Protein AF-A0A1G7VH13-F1 (afdb_monomer)

Structure (mmCIF, N/CA/C/O backbone):
data_AF-A0A1G7VH13-F1
#
_entry.id   AF-A0A1G7VH13-F1
#
loop_
_atom_site.group_PDB
_atom_site.id
_atom_site.type_symbol
_atom_site.label_atom_id
_atom_site.label_alt_id
_atom_site.label_comp_id
_atom_site.label_asym_id
_atom_site.label_entity_id
_atom_site.label_seq_id
_atom_site.pdbx_PDB_ins_code
_atom_site.Cartn_x
_atom_site.Cartn_y
_atom_site.Cartn_z
_atom_site.occupancy
_atom_site.B_iso_or_equiv
_atom_site.auth_seq_id
_atom_site.auth_comp_id
_atom_site.auth_asym_id
_atom_site.auth_atom_id
_atom_site.pdbx_PDB_model_num
ATOM 1 N N . MET A 1 1 ? 8.098 15.951 -26.298 1.00 41.22 1 MET A N 1
ATOM 2 C CA . MET A 1 1 ? 8.604 16.591 -25.064 1.00 41.22 1 MET A CA 1
ATOM 3 C C . MET A 1 1 ? 10.088 16.272 -24.965 1.00 41.22 1 MET A C 1
ATOM 5 O O . MET A 1 1 ? 10.426 15.096 -24.960 1.00 41.22 1 MET A O 1
ATOM 9 N N . SER A 1 2 ? 10.964 17.279 -25.041 1.00 43.34 2 SER A N 1
ATOM 10 C CA . SER A 1 2 ? 12.422 17.094 -24.966 1.00 43.34 2 SER A CA 1
ATOM 11 C C . SER A 1 2 ? 12.839 16.703 -23.541 1.00 43.34 2 SER A C 1
ATOM 13 O O . SER A 1 2 ? 12.121 16.965 -22.577 1.00 43.34 2 SER A O 1
ATOM 15 N N . THR A 1 3 ? 14.011 16.085 -23.395 1.00 44.75 3 THR A N 1
ATOM 16 C CA . THR A 1 3 ? 14.630 15.670 -22.118 1.00 44.75 3 THR A CA 1
ATOM 17 C C . THR A 1 3 ? 14.785 16.789 -21.080 1.00 44.75 3 THR A C 1
ATOM 19 O O . THR A 1 3 ? 15.045 16.501 -19.917 1.00 44.75 3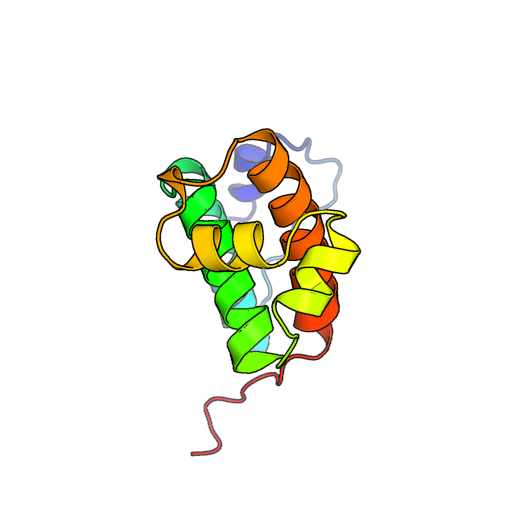 THR A O 1
ATOM 22 N N . GLU A 1 4 ? 14.596 18.055 -21.463 1.00 47.72 4 GLU A N 1
ATOM 23 C CA . GLU A 1 4 ? 14.533 19.202 -20.543 1.00 47.72 4 GLU A CA 1
ATOM 24 C C . GLU A 1 4 ? 13.285 19.186 -19.638 1.00 47.72 4 GLU A C 1
ATOM 26 O O . GLU A 1 4 ? 13.191 19.957 -18.689 1.00 47.72 4 GLU A O 1
ATOM 31 N N . CYS A 1 5 ? 12.324 18.294 -19.897 1.00 61.25 5 CYS A N 1
ATOM 32 C CA . CYS A 1 5 ? 11.008 18.340 -19.271 1.00 61.25 5 CYS A CA 1
ATOM 33 C C . CYS A 1 5 ? 10.919 17.649 -17.891 1.00 61.25 5 CYS A C 1
ATOM 35 O O . CYS A 1 5 ? 10.141 18.092 -17.052 1.00 61.25 5 CYS A O 1
ATOM 37 N N . LEU A 1 6 ? 11.722 16.612 -17.608 1.00 60.59 6 LEU A N 1
ATOM 38 C CA . LEU A 1 6 ? 11.598 15.828 -16.361 1.00 60.59 6 LEU A CA 1
ATOM 39 C C . LEU A 1 6 ? 12.478 16.322 -15.210 1.00 60.59 6 LEU A C 1
ATOM 41 O O . LEU A 1 6 ? 12.022 16.357 -14.073 1.00 60.59 6 LEU A O 1
ATOM 45 N N . SER A 1 7 ? 13.722 16.725 -15.476 1.00 65.25 7 SER A N 1
ATOM 46 C CA . SER A 1 7 ? 14.607 17.265 -14.433 1.00 65.25 7 SER A CA 1
ATOM 47 C C . SER A 1 7 ? 14.040 18.550 -13.831 1.00 65.25 7 SER A C 1
ATOM 49 O O . SER A 1 7 ? 14.072 18.725 -12.617 1.00 65.25 7 SER A O 1
ATOM 51 N N . HIS A 1 8 ? 13.452 19.408 -14.670 1.00 66.75 8 HIS A N 1
ATOM 52 C CA . HIS A 1 8 ? 12.757 20.615 -14.235 1.00 66.75 8 HIS A CA 1
ATOM 53 C C . HIS A 1 8 ? 11.476 20.291 -13.449 1.00 66.75 8 HIS A C 1
ATOM 55 O O . HIS A 1 8 ? 11.274 20.852 -12.377 1.00 66.75 8 HIS A O 1
ATOM 61 N N . LEU A 1 9 ? 10.658 19.340 -13.925 1.00 68.38 9 LEU A N 1
ATOM 62 C CA . LEU A 1 9 ? 9.455 18.880 -13.217 1.00 68.38 9 LEU A CA 1
ATOM 63 C C . LEU A 1 9 ? 9.775 18.319 -11.821 1.00 68.38 9 LEU A C 1
ATOM 65 O O . LEU A 1 9 ? 9.042 18.569 -10.871 1.00 68.38 9 LEU A O 1
ATOM 69 N N . LEU A 1 10 ? 10.871 17.570 -11.696 1.00 73.31 10 LEU A N 1
ATOM 70 C CA . LEU A 1 10 ? 11.282 16.911 -10.454 1.00 73.31 10 LEU A CA 1
ATOM 71 C C . LEU A 1 10 ? 12.213 17.772 -9.581 1.00 73.31 10 LEU A C 1
ATOM 73 O O . LEU A 1 10 ? 12.639 17.322 -8.520 1.00 73.31 10 LEU A O 1
ATOM 77 N N . GLY A 1 11 ? 12.560 18.989 -10.017 1.00 75.75 11 GLY A N 1
ATOM 78 C CA . GLY A 1 11 ? 13.463 19.889 -9.290 1.00 75.75 11 GLY A CA 1
ATOM 79 C C . GLY A 1 11 ? 14.903 19.373 -9.147 1.00 75.75 11 GLY A C 1
ATOM 80 O O . GLY A 1 11 ? 15.620 19.793 -8.239 1.00 75.75 11 GLY A O 1
ATOM 81 N N . VAL A 1 12 ? 15.340 18.456 -10.015 1.00 74.12 12 VAL A N 1
ATOM 82 C CA . VAL A 1 12 ? 16.669 17.828 -9.953 1.00 74.12 12 VAL A CA 1
ATOM 83 C C . VAL A 1 12 ? 17.677 18.657 -10.753 1.00 74.12 12 VAL A C 1
ATOM 85 O O . VAL A 1 12 ? 17.449 18.963 -11.927 1.00 74.12 12 VAL A O 1
ATOM 88 N N . LYS A 1 13 ? 18.817 19.004 -10.137 1.00 66.25 13 LYS A N 1
ATOM 89 C CA . LYS A 1 13 ? 19.934 19.658 -10.841 1.00 66.25 13 LYS A CA 1
ATOM 90 C C . LYS A 1 13 ? 20.530 18.705 -11.879 1.00 66.25 13 LYS A C 1
ATOM 92 O O . LYS A 1 13 ? 20.743 17.525 -11.611 1.00 66.25 13 LYS A O 1
ATOM 97 N N . ILE A 1 14 ? 20.757 19.213 -13.090 1.00 63.59 14 ILE A N 1
ATOM 98 C CA . ILE A 1 14 ? 21.283 18.415 -14.201 1.00 63.59 14 ILE A CA 1
ATOM 99 C C . ILE A 1 14 ? 22.800 18.295 -14.032 1.00 63.59 14 ILE A C 1
ATOM 101 O O . ILE A 1 14 ? 23.562 19.058 -14.619 1.00 63.59 14 ILE A O 1
ATOM 105 N N . ASP A 1 15 ? 23.244 17.315 -13.251 1.00 61.81 15 ASP A N 1
ATOM 106 C CA . ASP A 1 15 ? 24.667 17.085 -12.957 1.00 61.81 15 ASP A CA 1
ATOM 107 C C . ASP A 1 15 ? 25.353 16.226 -14.046 1.00 61.81 15 ASP A C 1
ATOM 109 O O . ASP A 1 15 ? 26.231 15.411 -13.782 1.00 61.81 15 ASP A O 1
ATOM 113 N N . GLY A 1 16 ? 24.925 16.372 -15.305 1.00 57.28 16 GLY A N 1
ATOM 114 C CA . GLY A 1 16 ? 25.451 15.628 -16.460 1.00 57.28 16 GLY A CA 1
ATOM 115 C C . GLY A 1 16 ? 24.785 14.271 -16.727 1.00 57.28 16 GLY A C 1
ATOM 116 O O . GLY A 1 16 ? 24.876 13.769 -17.848 1.00 57.28 16 GLY A O 1
ATOM 117 N N . HIS A 1 17 ? 24.036 13.715 -15.770 1.00 54.25 17 HIS A N 1
ATOM 118 C CA . HIS A 1 17 ? 23.170 12.555 -16.003 1.00 54.25 17 HIS A CA 1
ATOM 119 C C . HIS A 1 17 ? 21.885 12.990 -16.712 1.00 54.25 17 HIS A C 1
ATOM 121 O O . HIS A 1 17 ? 20.961 13.531 -16.105 1.00 54.25 17 HIS A O 1
ATOM 127 N N . LYS A 1 18 ? 21.826 12.774 -18.027 1.00 56.69 18 LYS A N 1
ATOM 128 C CA . LYS A 1 18 ? 20.589 12.948 -18.790 1.00 56.69 18 LYS A CA 1
ATOM 129 C C . LYS A 1 18 ? 19.690 11.743 -18.538 1.00 56.69 18 LYS A C 1
ATOM 131 O O . LYS A 1 18 ? 20.127 10.609 -18.696 1.00 56.69 18 LYS A O 1
ATOM 136 N N . PHE A 1 19 ? 18.432 11.989 -18.176 1.00 58.16 19 PHE A N 1
ATOM 137 C CA . PHE A 1 19 ? 17.406 10.955 -18.272 1.00 58.16 19 PHE A CA 1
ATOM 138 C C . PHE A 1 19 ? 17.255 10.587 -19.749 1.00 58.16 19 PHE A C 1
ATOM 140 O O . PHE A 1 19 ? 16.786 11.394 -20.554 1.00 58.16 19 PHE A O 1
ATOM 147 N N . GLU A 1 20 ? 17.716 9.395 -20.111 1.00 60.22 20 GLU A N 1
ATOM 148 C CA . GLU A 1 20 ? 17.608 8.889 -21.472 1.00 60.22 20 GLU A CA 1
ATOM 149 C C . GLU A 1 20 ? 16.160 8.474 -21.738 1.00 60.22 20 GLU A C 1
ATOM 151 O O . GLU A 1 20 ? 15.583 7.657 -21.019 1.00 60.22 20 GLU A O 1
ATOM 156 N N . ILE A 1 21 ? 15.556 9.066 -22.771 1.00 65.94 21 ILE A N 1
ATOM 157 C CA . ILE A 1 21 ? 14.252 8.623 -23.263 1.00 65.94 21 ILE A CA 1
ATOM 158 C C . ILE A 1 21 ? 14.476 7.265 -23.936 1.00 65.94 21 ILE A C 1
ATOM 160 O O . ILE A 1 21 ? 15.307 7.187 -24.846 1.00 65.94 21 ILE A O 1
ATOM 164 N N . PRO A 1 22 ? 13.757 6.203 -23.535 1.00 65.94 22 PRO A N 1
ATOM 165 C CA . PRO A 1 22 ? 13.916 4.900 -24.160 1.00 65.94 22 PRO A CA 1
ATOM 166 C C . PRO A 1 22 ? 13.574 4.979 -25.650 1.00 65.94 22 PRO A C 1
ATOM 168 O O . PRO A 1 22 ? 12.510 5.459 -26.027 1.00 65.94 22 PRO A O 1
ATOM 171 N N . THR A 1 23 ? 14.475 4.511 -26.511 1.00 63.50 23 THR A N 1
ATOM 172 C CA . THR A 1 23 ? 14.306 4.578 -27.972 1.00 63.50 23 THR A CA 1
ATOM 173 C C . THR A 1 23 ? 13.618 3.339 -28.558 1.00 63.50 23 THR A C 1
ATOM 175 O O . THR A 1 23 ? 13.135 3.391 -29.687 1.00 63.50 23 THR A O 1
ATOM 178 N N . GLY A 1 24 ? 13.520 2.236 -27.804 1.00 70.00 24 GLY A N 1
ATOM 179 C CA . GLY A 1 24 ? 12.910 0.977 -28.252 1.00 70.00 24 GLY A CA 1
ATOM 180 C C . GLY A 1 24 ? 11.396 0.896 -28.012 1.00 70.00 24 GLY A C 1
ATOM 181 O O . GLY A 1 24 ? 10.918 1.253 -26.937 1.00 70.00 24 GLY A O 1
ATOM 182 N N . HIS A 1 25 ? 10.645 0.368 -28.989 1.00 60.62 25 HIS A N 1
ATOM 183 C CA . HIS A 1 25 ? 9.178 0.212 -28.940 1.00 60.62 25 HIS A CA 1
ATOM 184 C C . HIS A 1 25 ? 8.688 -0.560 -27.698 1.00 60.62 25 HIS A C 1
ATOM 186 O O . HIS A 1 25 ? 7.668 -0.213 -27.109 1.00 60.62 25 HIS A O 1
ATOM 192 N N . GLU A 1 26 ? 9.445 -1.561 -27.242 1.00 61.94 26 GLU A N 1
ATOM 193 C CA . GLU A 1 26 ? 9.126 -2.350 -26.039 1.00 61.94 26 GLU A CA 1
ATOM 194 C C . GLU A 1 26 ? 9.149 -1.520 -24.741 1.00 61.94 26 GLU A C 1
ATOM 196 O O . GLU A 1 26 ? 8.422 -1.805 -23.790 1.00 61.94 26 GLU A O 1
ATOM 201 N N . TRP A 1 27 ? 9.948 -0.451 -24.704 1.00 61.53 27 TRP A N 1
ATOM 202 C CA . TRP A 1 27 ? 10.168 0.376 -23.514 1.00 61.53 27 TRP A CA 1
ATOM 203 C C . TRP A 1 27 ? 9.298 1.636 -23.497 1.00 61.53 27 TRP A C 1
ATOM 205 O O . TRP A 1 27 ? 9.054 2.201 -22.429 1.00 61.53 27 TRP A O 1
ATOM 215 N N . TRP A 1 28 ? 8.770 2.039 -24.657 1.00 67.94 28 TRP A N 1
ATOM 216 C CA . TRP A 1 28 ? 7.896 3.204 -24.803 1.00 67.94 28 TRP A CA 1
ATOM 217 C C . TRP A 1 28 ? 6.613 3.095 -23.982 1.00 67.94 28 TRP A C 1
ATOM 219 O O . TRP A 1 28 ? 6.231 4.064 -23.333 1.00 67.94 28 TRP A O 1
ATOM 229 N N . HIS A 1 29 ? 5.978 1.921 -23.929 1.00 64.94 29 HIS A N 1
ATOM 230 C CA . HIS A 1 29 ? 4.772 1.728 -23.113 1.00 64.94 29 HIS A CA 1
ATOM 231 C C . HIS A 1 29 ? 5.051 1.874 -21.613 1.00 64.94 29 HIS A C 1
ATOM 233 O O . HIS A 1 29 ? 4.283 2.518 -20.898 1.00 64.94 29 HIS A O 1
ATOM 239 N N . SER A 1 30 ? 6.179 1.333 -21.142 1.00 69.31 30 SER A N 1
ATOM 240 C CA . SER A 1 30 ? 6.598 1.472 -19.742 1.00 69.31 30 SER A CA 1
ATOM 241 C C . SER A 1 30 ? 6.923 2.929 -19.405 1.00 69.31 30 SER A C 1
ATOM 243 O O . SER A 1 30 ? 6.531 3.423 -18.352 1.00 69.31 30 SER A O 1
ATOM 245 N N . PHE A 1 31 ? 7.583 3.641 -20.320 1.00 72.31 31 PHE A N 1
ATOM 246 C CA . PHE A 1 31 ? 7.907 5.057 -20.167 1.00 72.31 31 PHE A CA 1
ATOM 247 C C . PHE A 1 31 ? 6.663 5.958 -20.180 1.00 72.31 31 PHE A C 1
ATOM 249 O O . PHE A 1 31 ? 6.528 6.824 -19.320 1.00 72.31 31 PHE A O 1
ATOM 256 N N . LEU A 1 32 ? 5.712 5.721 -21.089 1.00 70.81 32 LEU A N 1
ATOM 257 C CA . LEU A 1 32 ? 4.435 6.441 -21.127 1.00 70.81 32 LEU A CA 1
ATOM 258 C C . LEU A 1 32 ? 3.605 6.188 -19.868 1.00 70.81 32 LEU A C 1
ATOM 260 O O . LEU A 1 32 ? 3.043 7.128 -19.318 1.00 70.81 32 LEU A O 1
ATOM 264 N N . SER A 1 33 ? 3.573 4.949 -19.368 1.00 69.19 33 SER A N 1
ATOM 265 C CA . SER A 1 33 ? 2.917 4.632 -18.096 1.00 69.19 33 SER A CA 1
ATOM 266 C C . SER A 1 33 ? 3.531 5.420 -16.935 1.00 69.19 33 SER A C 1
ATOM 268 O O . SER A 1 33 ? 2.793 5.971 -16.124 1.00 69.19 33 SER A O 1
ATOM 270 N N . LEU A 1 34 ? 4.861 5.549 -16.885 1.00 75.69 34 LEU A N 1
ATOM 271 C CA . LEU A 1 34 ? 5.542 6.366 -15.875 1.00 75.69 34 LEU A CA 1
ATOM 272 C C . LEU A 1 34 ? 5.208 7.859 -16.007 1.00 75.69 34 LEU A C 1
ATOM 274 O O . LEU A 1 34 ? 4.952 8.505 -14.995 1.00 75.69 34 LEU A O 1
ATOM 278 N N . LEU A 1 35 ? 5.175 8.403 -17.227 1.00 76.69 35 LEU A N 1
ATOM 279 C CA . LEU A 1 35 ? 4.796 9.800 -17.468 1.00 76.69 35 LEU A CA 1
ATOM 280 C C . LEU A 1 35 ? 3.346 10.086 -17.065 1.00 76.69 35 LEU A C 1
ATOM 282 O O . LEU A 1 35 ? 3.086 11.096 -16.420 1.00 76.69 35 LEU A O 1
ATOM 286 N N . LEU A 1 36 ? 2.419 9.183 -17.390 1.00 72.19 36 LEU A N 1
ATOM 287 C CA . LEU A 1 36 ? 1.019 9.293 -16.976 1.00 72.19 36 LEU A CA 1
ATOM 288 C C . LEU A 1 36 ? 0.876 9.201 -15.456 1.00 72.19 36 LEU A C 1
ATOM 290 O O . LEU A 1 36 ? 0.108 9.959 -14.872 1.00 72.19 36 LEU A O 1
ATOM 294 N N . MET A 1 37 ? 1.626 8.311 -14.798 1.00 77.00 37 MET A N 1
ATOM 295 C CA . MET A 1 37 ? 1.645 8.258 -13.335 1.00 77.00 37 MET A CA 1
ATOM 296 C C . MET A 1 37 ? 2.160 9.571 -12.743 1.00 77.00 37 MET A C 1
ATOM 298 O O . MET A 1 37 ? 1.547 10.055 -11.801 1.00 77.00 37 MET A O 1
ATOM 302 N N . LEU A 1 38 ? 3.236 10.149 -13.298 1.00 78.06 38 LEU A N 1
ATOM 303 C CA . LEU A 1 38 ? 3.810 11.429 -12.861 1.00 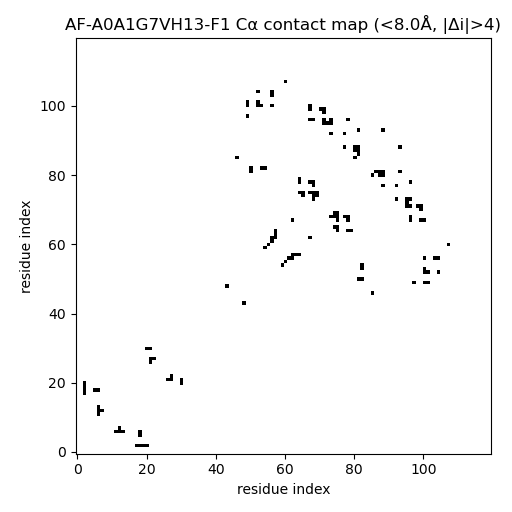78.06 38 LEU A CA 1
ATOM 304 C C . LEU A 1 38 ? 2.818 12.591 -12.999 1.00 78.06 38 LEU A C 1
ATOM 306 O O . LEU A 1 38 ? 2.661 13.363 -12.056 1.00 78.06 38 LEU A O 1
ATOM 310 N N . ASP A 1 39 ? 2.127 12.692 -14.134 1.00 75.06 39 ASP A N 1
ATOM 311 C CA . ASP A 1 39 ? 1.134 13.743 -14.398 1.00 75.06 39 ASP A CA 1
ATOM 312 C C . ASP A 1 39 ? -0.074 13.653 -13.446 1.00 75.06 39 ASP A C 1
ATOM 314 O O . ASP A 1 39 ? -0.583 14.655 -12.944 1.00 75.06 39 ASP A O 1
ATOM 318 N N . ASN A 1 40 ? -0.475 12.429 -13.091 1.00 71.00 40 ASN A N 1
ATOM 319 C CA . ASN A 1 40 ? -1.587 12.183 -12.173 1.00 71.00 40 ASN A CA 1
ATOM 320 C C . ASN A 1 40 ? -1.194 12.228 -10.683 1.00 71.00 40 ASN A C 1
ATOM 322 O O . ASN A 1 40 ? -2.058 12.092 -9.812 1.00 71.00 40 ASN A O 1
ATOM 326 N N . ILE A 1 41 ? 0.080 12.475 -10.334 1.00 76.94 41 ILE A N 1
ATOM 327 C CA . ILE A 1 41 ? 0.499 12.563 -8.921 1.00 76.94 41 ILE A CA 1
ATOM 328 C C . ILE A 1 41 ? -0.301 13.632 -8.176 1.00 76.94 41 ILE A C 1
ATOM 330 O O . ILE A 1 41 ? -0.737 13.370 -7.057 1.00 76.94 41 ILE A O 1
ATOM 334 N N . VAL A 1 42 ? -0.507 14.796 -8.793 1.00 72.31 42 VAL A N 1
ATOM 335 C CA . VAL A 1 42 ? -1.155 15.954 -8.156 1.00 72.31 42 VAL A CA 1
ATOM 336 C C . VAL A 1 42 ? -2.683 15.850 -8.183 1.00 72.31 42 VAL A C 1
ATOM 338 O O . VAL A 1 42 ? -3.342 16.351 -7.278 1.00 72.31 42 VAL A O 1
ATOM 341 N N . ASN A 1 43 ? -3.242 15.188 -9.198 1.00 71.62 43 ASN A N 1
ATOM 342 C CA . ASN A 1 43 ? -4.684 15.192 -9.462 1.00 71.62 43 ASN A CA 1
ATOM 343 C C . ASN A 1 43 ? -5.443 14.035 -8.791 1.00 71.62 43 ASN A C 1
ATOM 345 O O . ASN A 1 43 ? -6.656 14.118 -8.623 1.00 71.62 43 ASN A O 1
ATOM 349 N N . GLU A 1 44 ? -4.752 12.961 -8.405 1.00 79.56 44 GLU A N 1
ATOM 350 C CA . GLU A 1 44 ? -5.375 11.791 -7.775 1.00 79.56 44 GLU A CA 1
ATOM 351 C C . GLU A 1 44 ? -5.221 11.807 -6.253 1.00 79.56 44 GLU A C 1
ATOM 353 O O . GLU A 1 44 ? -4.095 11.882 -5.738 1.00 79.56 44 GLU A O 1
ATOM 358 N N . GLU A 1 45 ? -6.342 11.620 -5.548 1.00 86.88 45 GLU A N 1
ATOM 359 C CA . GLU A 1 45 ? -6.340 11.436 -4.098 1.00 86.88 45 GLU A CA 1
ATOM 360 C C . GLU A 1 45 ? -5.449 10.248 -3.686 1.00 86.88 45 GLU A C 1
ATOM 362 O O . GLU A 1 45 ? -5.483 9.192 -4.329 1.00 86.88 45 GLU A O 1
ATOM 367 N N . PRO A 1 46 ? -4.659 10.372 -2.602 1.00 87.50 46 PRO A N 1
ATOM 368 C CA . PRO A 1 46 ? -3.757 9.306 -2.159 1.00 87.50 46 PRO A CA 1
ATOM 369 C C . PRO A 1 46 ? -4.468 7.966 -1.940 1.00 87.50 46 PRO A C 1
ATOM 371 O O . PRO A 1 46 ? -3.962 6.915 -2.334 1.00 87.50 46 PRO A O 1
ATOM 374 N N . ASP A 1 47 ? -5.667 8.018 -1.364 1.00 92.25 47 ASP A N 1
ATOM 375 C CA . ASP A 1 47 ? -6.486 6.848 -1.058 1.00 92.25 47 ASP A CA 1
ATOM 376 C C . ASP A 1 47 ? -6.872 6.062 -2.316 1.00 92.25 47 ASP A C 1
ATOM 378 O O . ASP A 1 47 ? -6.833 4.832 -2.304 1.00 92.25 47 ASP A O 1
ATOM 382 N N . PHE A 1 48 ? -7.161 6.758 -3.421 1.00 89.50 48 PHE A N 1
ATOM 383 C CA . PHE A 1 48 ? -7.474 6.130 -4.704 1.00 89.50 48 PHE A CA 1
ATOM 384 C C . PHE A 1 48 ? -6.294 5.294 -5.216 1.00 89.50 48 PHE A C 1
ATOM 386 O O . PHE A 1 48 ? -6.461 4.122 -5.561 1.00 89.50 48 PHE A O 1
ATOM 393 N N . LYS A 1 49 ? -5.079 5.857 -5.181 1.00 88.38 49 LYS A N 1
ATOM 394 C CA . LYS A 1 49 ? -3.847 5.161 -5.595 1.00 88.38 49 LYS A CA 1
ATOM 395 C C . LYS A 1 49 ? -3.581 3.927 -4.741 1.00 88.38 49 LYS A C 1
ATOM 397 O O . LYS A 1 49 ? -3.285 2.851 -5.264 1.00 88.38 49 LYS A O 1
ATOM 402 N N . PHE A 1 50 ? -3.680 4.072 -3.421 1.00 92.44 50 PHE A N 1
ATOM 403 C CA . PHE A 1 50 ? -3.422 2.967 -2.503 1.00 92.44 50 PHE A CA 1
ATOM 404 C C . PHE A 1 50 ? -4.465 1.863 -2.633 1.00 92.44 50 PHE A C 1
ATOM 406 O O . PHE A 1 50 ? -4.089 0.693 -2.622 1.00 92.44 50 PHE A O 1
ATOM 413 N N . LYS A 1 51 ? -5.741 2.209 -2.830 1.00 93.50 51 LYS A N 1
ATOM 414 C CA . LYS A 1 51 ? -6.798 1.229 -3.077 1.00 93.50 51 LYS A CA 1
ATOM 415 C C . LYS A 1 51 ? -6.550 0.451 -4.369 1.00 93.50 51 LYS A C 1
ATOM 417 O O . LYS A 1 51 ? -6.546 -0.775 -4.327 1.00 93.50 51 LYS A O 1
ATOM 422 N N . ALA A 1 52 ? -6.213 1.127 -5.469 1.00 90.38 52 ALA A N 1
ATOM 423 C CA . ALA A 1 52 ? -5.889 0.459 -6.732 1.00 90.38 52 ALA A CA 1
ATOM 424 C C . ALA A 1 52 ? -4.696 -0.509 -6.599 1.00 90.38 52 ALA A C 1
ATOM 426 O O . ALA A 1 52 ? -4.724 -1.632 -7.104 1.00 90.38 52 ALA A O 1
ATOM 427 N N . PHE A 1 53 ? -3.635 -0.117 -5.886 1.00 92.88 53 PHE A N 1
ATOM 428 C CA . PHE A 1 53 ? -2.505 -1.018 -5.636 1.00 92.88 53 PHE A CA 1
ATOM 429 C C . PHE A 1 53 ? -2.865 -2.180 -4.713 1.00 92.88 53 PHE A C 1
ATOM 431 O O . PHE A 1 53 ? -2.409 -3.297 -4.953 1.00 92.88 53 PHE A O 1
ATOM 438 N N . LEU A 1 54 ? -3.681 -1.944 -3.687 1.00 95.81 54 LEU A N 1
ATOM 439 C CA . LEU A 1 54 ? -4.166 -2.992 -2.796 1.00 95.81 54 LEU A CA 1
ATOM 440 C C . LEU A 1 54 ? -4.997 -4.033 -3.555 1.00 95.81 54 LEU A C 1
ATOM 442 O O . LEU A 1 54 ? -4.776 -5.229 -3.381 1.00 95.81 54 LEU A O 1
ATOM 446 N N . GLU A 1 55 ? -5.885 -3.590 -4.445 1.00 93.75 55 GLU A N 1
ATOM 447 C CA . GLU A 1 55 ? -6.678 -4.465 -5.312 1.00 93.75 55 GLU A CA 1
ATOM 448 C C . GLU A 1 55 ? -5.782 -5.326 -6.210 1.00 93.75 55 GLU A C 1
ATOM 450 O O . GLU A 1 55 ? -5.992 -6.530 -6.300 1.00 93.75 55 GLU A O 1
ATOM 455 N N . VAL A 1 56 ? -4.718 -4.769 -6.800 1.00 91.44 56 VAL A N 1
ATOM 456 C CA . VAL A 1 56 ? -3.744 -5.564 -7.574 1.00 91.44 56 VAL A CA 1
ATOM 457 C C . VAL A 1 56 ? -3.053 -6.617 -6.698 1.00 91.44 56 VAL A C 1
ATOM 459 O O . VAL A 1 56 ? -2.897 -7.765 -7.115 1.00 91.44 56 VAL A O 1
ATOM 462 N N . LEU A 1 57 ? -2.645 -6.266 -5.477 1.00 94.69 57 LEU A N 1
ATOM 463 C CA . LEU A 1 57 ? -1.993 -7.207 -4.558 1.00 94.69 57 LEU A CA 1
ATOM 464 C C . LEU A 1 57 ? -2.919 -8.367 -4.155 1.00 94.69 57 LEU A C 1
ATOM 466 O O . LEU A 1 57 ? -2.470 -9.512 -4.069 1.00 94.69 57 LEU A O 1
ATOM 470 N N . ILE A 1 58 ? -4.204 -8.089 -3.943 1.00 94.94 58 ILE A N 1
ATOM 471 C CA . ILE A 1 58 ? -5.189 -9.102 -3.554 1.00 94.94 58 ILE A CA 1
ATOM 472 C C . ILE A 1 58 ? -5.643 -9.919 -4.765 1.00 94.94 58 ILE A C 1
ATOM 474 O O . ILE A 1 58 ? -5.626 -11.147 -4.726 1.00 94.94 58 ILE A O 1
ATOM 478 N N . GLU A 1 59 ? -6.016 -9.271 -5.865 1.00 91.31 59 GLU A N 1
ATOM 479 C CA . GLU A 1 59 ? -6.664 -9.944 -6.989 1.00 91.31 59 GLU A CA 1
ATOM 480 C C . GLU A 1 59 ? -5.687 -10.560 -7.984 1.00 91.31 59 GLU A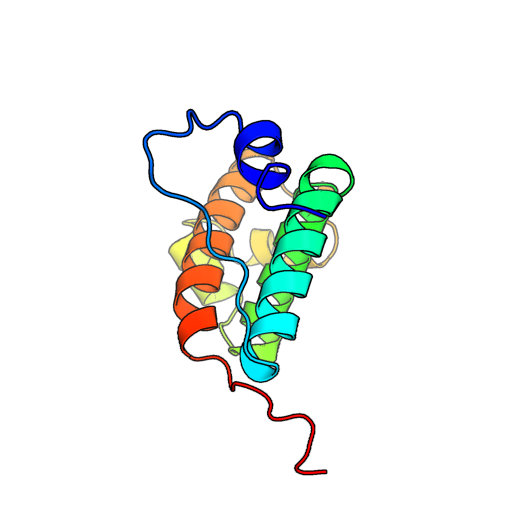 C 1
ATOM 482 O O . GLU A 1 59 ? -5.970 -11.631 -8.522 1.00 91.31 59 GLU A O 1
ATOM 487 N N . VAL A 1 60 ? -4.531 -9.940 -8.218 1.00 89.88 60 VAL A N 1
ATOM 488 C CA . VAL A 1 60 ? -3.527 -10.466 -9.157 1.00 89.88 60 VAL A CA 1
ATOM 489 C C . VAL A 1 60 ? -2.530 -11.350 -8.421 1.00 89.88 60 VAL A C 1
ATOM 491 O O . VAL A 1 60 ? -2.308 -12.492 -8.817 1.00 89.88 60 VAL A O 1
ATOM 494 N N . HIS A 1 61 ? -1.970 -10.849 -7.317 1.00 90.38 61 HIS A N 1
ATOM 495 C CA . HIS A 1 61 ? -0.922 -11.556 -6.566 1.00 90.38 61 HIS A CA 1
ATOM 496 C C . HIS A 1 61 ? -1.465 -12.518 -5.504 1.00 90.38 61 HIS A C 1
ATOM 498 O O . HIS A 1 61 ? -0.689 -13.241 -4.883 1.00 90.38 61 HIS A O 1
ATOM 504 N N . LYS A 1 62 ? -2.792 -12.558 -5.308 1.00 94.31 62 LYS A N 1
ATOM 505 C CA . LYS A 1 62 ? -3.484 -13.460 -4.369 1.00 94.31 62 LYS A CA 1
ATOM 506 C C . LYS A 1 62 ? -2.948 -13.383 -2.935 1.00 94.31 62 LYS A C 1
ATOM 508 O O . LYS A 1 62 ? -3.018 -14.354 -2.180 1.00 94.31 62 LYS A O 1
ATOM 513 N N . ILE A 1 63 ? -2.447 -12.212 -2.537 1.00 96.44 63 ILE A N 1
ATOM 514 C CA . ILE A 1 63 ? -2.036 -11.943 -1.160 1.00 96.44 63 ILE A CA 1
ATOM 515 C C . ILE A 1 63 ? -3.298 -11.676 -0.344 1.00 96.44 63 ILE A C 1
ATOM 517 O O . ILE A 1 63 ? -4.066 -10.771 -0.654 1.00 96.44 63 ILE A O 1
ATOM 521 N N . SER A 1 64 ? -3.530 -12.458 0.707 1.00 98.00 64 SER A N 1
ATOM 522 C CA . SER A 1 64 ? -4.725 -12.284 1.534 1.00 98.00 64 SER A CA 1
ATOM 523 C C . SER A 1 64 ? -4.697 -10.973 2.328 1.00 98.00 64 SER A C 1
ATOM 525 O O . SER A 1 64 ? -3.637 -10.527 2.781 1.00 98.00 64 SER A O 1
ATOM 527 N N . ALA A 1 65 ? -5.882 -10.401 2.577 1.00 98.00 65 ALA A N 1
ATOM 528 C CA . ALA A 1 65 ? -6.048 -9.221 3.430 1.00 98.00 65 ALA A CA 1
ATOM 529 C C . ALA A 1 65 ? -5.416 -9.427 4.819 1.00 98.00 65 ALA A C 1
ATOM 531 O O . ALA A 1 65 ? -4.699 -8.556 5.307 1.00 98.00 65 ALA A O 1
ATOM 532 N N . ASN A 1 66 ? -5.576 -10.620 5.406 1.00 98.38 66 ASN A N 1
ATOM 533 C CA . ASN A 1 66 ? -4.918 -11.016 6.651 1.00 98.38 66 ASN A CA 1
ATOM 534 C C . ASN A 1 66 ? -3.384 -10.865 6.616 1.00 98.38 66 ASN A C 1
ATOM 536 O O . ASN A 1 66 ? -2.791 -10.336 7.556 1.00 98.38 66 ASN A O 1
ATOM 540 N N . THR A 1 67 ? -2.727 -11.326 5.546 1.00 98.50 67 THR A N 1
ATOM 541 C CA . THR A 1 67 ? -1.265 -11.228 5.407 1.00 98.50 67 THR A CA 1
ATOM 542 C C . THR A 1 67 ? -0.821 -9.772 5.296 1.00 98.50 67 THR A C 1
ATOM 544 O O . THR A 1 67 ? 0.134 -9.371 5.960 1.00 98.50 67 THR A O 1
ATOM 547 N N . ILE A 1 68 ? -1.539 -8.961 4.516 1.00 98.31 68 ILE A N 1
ATOM 548 C CA . ILE A 1 68 ? -1.258 -7.525 4.385 1.00 98.31 68 ILE A CA 1
ATOM 549 C C . ILE A 1 68 ? -1.432 -6.821 5.738 1.00 98.31 68 ILE A C 1
ATOM 551 O O . ILE A 1 68 ? -0.560 -6.055 6.149 1.00 98.31 68 ILE A O 1
ATOM 555 N N . ALA A 1 69 ? -2.499 -7.139 6.476 1.00 98.44 69 ALA A N 1
ATOM 556 C CA . ALA A 1 69 ? -2.754 -6.596 7.808 1.00 98.44 69 ALA A CA 1
ATOM 557 C C . ALA A 1 69 ? -1.641 -6.949 8.806 1.00 98.44 69 ALA A C 1
ATOM 559 O O . ALA A 1 69 ? -1.183 -6.086 9.556 1.00 98.44 69 ALA A O 1
ATOM 560 N N . LYS A 1 70 ? -1.146 -8.195 8.772 1.00 98.56 70 LYS A N 1
ATOM 561 C CA . LYS A 1 70 ? -0.003 -8.636 9.586 1.00 98.56 70 LYS A CA 1
ATOM 562 C C . LYS A 1 70 ? 1.262 -7.844 9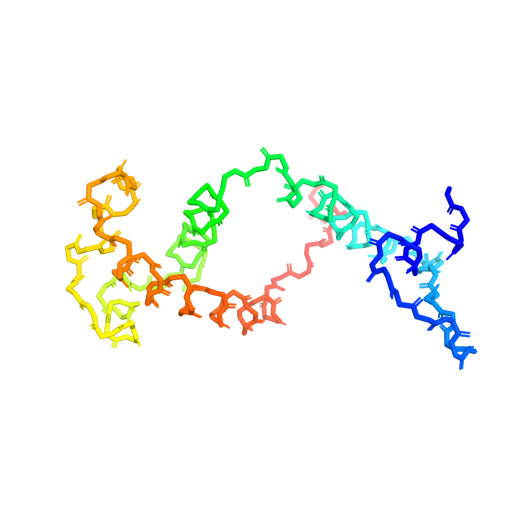.277 1.00 98.56 70 LYS A C 1
ATOM 564 O O . LYS A 1 70 ? 1.941 -7.424 10.207 1.00 98.56 70 LYS A O 1
ATOM 569 N N . PHE A 1 71 ? 1.566 -7.608 8.001 1.00 98.31 71 PHE A N 1
ATOM 570 C CA . PHE A 1 71 ? 2.715 -6.781 7.621 1.00 98.31 71 PHE A CA 1
ATOM 571 C C . PHE A 1 71 ? 2.560 -5.326 8.061 1.00 98.31 71 PHE A C 1
ATOM 573 O O . PHE A 1 71 ? 3.539 -4.711 8.474 1.00 98.31 71 PHE A O 1
ATOM 580 N N . ALA A 1 72 ? 1.343 -4.783 8.017 1.00 97.81 72 ALA A N 1
ATOM 581 C CA . ALA A 1 72 ? 1.066 -3.412 8.440 1.00 97.81 72 ALA A CA 1
ATOM 582 C C . ALA A 1 72 ? 0.920 -3.264 9.964 1.00 97.81 72 ALA A C 1
ATOM 584 O O . ALA A 1 72 ? 0.858 -2.141 10.468 1.00 97.81 72 ALA A O 1
ATOM 585 N N . ASN A 1 73 ? 0.891 -4.377 10.706 1.00 98.06 73 ASN A N 1
ATOM 586 C CA . ASN A 1 73 ? 0.601 -4.415 12.137 1.00 98.06 73 ASN A CA 1
ATOM 587 C C . ASN A 1 73 ? -0.712 -3.674 12.477 1.00 98.06 73 ASN A C 1
ATOM 589 O O . ASN A 1 73 ? -0.738 -2.783 13.333 1.00 98.06 73 ASN A O 1
ATOM 593 N N . ILE A 1 74 ? -1.776 -4.026 11.747 1.00 98.06 74 ILE A N 1
ATOM 594 C CA . ILE A 1 74 ? -3.157 -3.529 11.896 1.00 98.06 74 ILE A CA 1
ATOM 595 C C . ILE A 1 74 ? -4.141 -4.712 11.896 1.00 98.06 74 ILE A C 1
ATOM 597 O O . ILE A 1 74 ? -3.734 -5.866 11.727 1.00 98.06 74 ILE A O 1
ATOM 601 N N . LYS A 1 75 ? -5.441 -4.463 12.091 1.00 98.19 75 LYS A N 1
ATOM 602 C CA . LYS A 1 75 ? -6.456 -5.522 12.018 1.00 98.19 75 LYS A CA 1
ATOM 603 C C . LYS A 1 75 ? -6.788 -5.830 10.561 1.00 98.19 75 LYS A C 1
ATOM 605 O O . LYS A 1 75 ? -6.801 -4.948 9.713 1.00 98.19 75 LYS A O 1
ATOM 610 N N . GLU A 1 76 ? -7.143 -7.082 10.280 1.00 98.12 76 GLU A N 1
ATOM 611 C CA . GLU A 1 76 ? -7.653 -7.466 8.955 1.00 98.12 76 GLU A CA 1
ATOM 612 C C . GLU A 1 76 ? -8.885 -6.645 8.559 1.00 98.12 76 GLU A C 1
ATOM 614 O O . GLU A 1 76 ? -8.999 -6.235 7.408 1.00 98.12 76 GLU A O 1
ATOM 619 N N . GLN A 1 77 ? -9.745 -6.321 9.529 1.00 97.75 77 GLN A N 1
ATOM 620 C CA . GLN A 1 77 ? -10.905 -5.465 9.298 1.00 97.75 77 GLN A CA 1
ATOM 621 C C . GLN A 1 77 ? -10.514 -4.076 8.777 1.00 97.75 77 GLN A C 1
ATOM 623 O O . GLN A 1 77 ? -11.175 -3.593 7.872 1.00 97.75 77 GLN A O 1
ATOM 628 N N . ASP A 1 78 ? -9.407 -3.484 9.243 1.00 97.94 78 ASP A N 1
ATOM 629 C CA . ASP A 1 78 ? -8.951 -2.173 8.756 1.00 97.94 78 ASP A CA 1
ATOM 630 C C . ASP A 1 78 ? -8.597 -2.223 7.254 1.00 97.94 78 ASP A C 1
ATOM 632 O O . ASP A 1 78 ? -8.784 -1.247 6.530 1.00 97.94 78 ASP A O 1
ATOM 636 N N . VAL A 1 79 ? -8.112 -3.372 6.762 1.00 98.00 79 VAL A N 1
ATOM 637 C CA . VAL A 1 79 ? -7.833 -3.593 5.331 1.00 98.00 79 VAL A CA 1
ATOM 638 C C . VAL A 1 79 ? -9.132 -3.739 4.541 1.00 98.00 79 VAL A C 1
ATOM 640 O O . VAL A 1 79 ? -9.272 -3.136 3.479 1.00 98.00 79 VAL A O 1
ATOM 643 N N . LEU A 1 80 ? -10.086 -4.522 5.051 1.00 97.44 80 LEU A N 1
ATOM 644 C CA . LEU A 1 80 ? -11.389 -4.719 4.407 1.00 97.44 80 LEU A CA 1
ATOM 645 C C . LEU A 1 80 ? -12.194 -3.415 4.356 1.00 97.44 80 LEU A C 1
ATOM 647 O O . LEU A 1 80 ? -12.780 -3.089 3.325 1.00 97.44 80 LEU A O 1
ATOM 651 N N . ASP A 1 81 ? -12.175 -2.649 5.441 1.00 97.12 81 ASP A N 1
ATOM 652 C CA . ASP A 1 81 ? -12.810 -1.340 5.542 1.00 97.12 81 ASP A CA 1
ATOM 653 C C . ASP A 1 81 ? -12.185 -0.365 4.541 1.00 97.12 81 ASP A C 1
ATOM 655 O O . ASP A 1 81 ? -12.914 0.294 3.805 1.00 97.12 81 ASP A O 1
ATOM 659 N N . PHE A 1 82 ? -10.853 -0.360 4.399 1.00 96.88 82 PHE A N 1
ATOM 660 C CA . PHE A 1 82 ? -10.173 0.465 3.397 1.00 96.88 82 PHE A CA 1
ATOM 661 C C . PHE A 1 82 ? -10.577 0.111 1.955 1.00 96.88 82 PHE A C 1
ATOM 663 O O . PHE A 1 82 ? -10.734 0.999 1.118 1.00 96.88 82 PHE A O 1
ATOM 670 N N . ILE A 1 83 ? -10.766 -1.178 1.649 1.00 94.94 83 ILE A N 1
ATOM 671 C CA . ILE A 1 83 ? -11.236 -1.626 0.327 1.00 94.94 83 ILE A CA 1
ATOM 672 C C . ILE A 1 83 ? -12.669 -1.149 0.077 1.00 94.94 83 ILE A C 1
ATOM 674 O O . ILE A 1 83 ? -12.984 -0.705 -1.026 1.00 94.94 83 ILE A O 1
ATOM 678 N N . ASN A 1 84 ? -13.539 -1.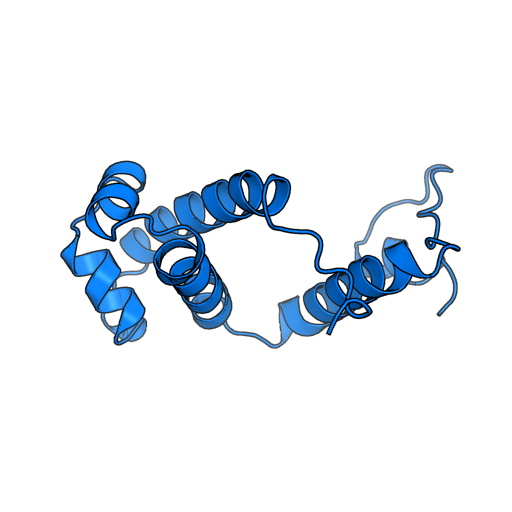210 1.081 1.00 94.75 84 ASN A N 1
ATOM 679 C CA . ASN A 1 84 ? -14.946 -0.852 0.924 1.00 94.75 84 ASN A CA 1
ATOM 680 C C . ASN A 1 84 ? -15.156 0.666 0.878 1.00 94.75 84 ASN A C 1
ATOM 682 O O . ASN A 1 84 ? -15.719 1.183 -0.086 1.00 94.75 84 ASN A O 1
ATOM 686 N N . ASP A 1 85 ? -14.668 1.379 1.889 1.00 94.31 85 ASP A N 1
ATOM 687 C CA . ASP A 1 85 ? -14.763 2.830 2.017 1.00 94.31 85 ASP A CA 1
ATOM 688 C C . ASP A 1 85 ? -13.563 3.367 2.800 1.00 94.31 85 ASP A C 1
ATOM 690 O O . ASP A 1 85 ? -13.473 3.239 4.025 1.00 94.31 85 ASP A O 1
ATOM 694 N N . THR A 1 86 ? -12.654 4.039 2.097 1.00 92.56 86 THR A N 1
ATOM 695 C CA . THR A 1 86 ? -11.425 4.560 2.695 1.00 92.56 86 THR A CA 1
ATOM 696 C C . THR A 1 86 ? -11.709 5.580 3.799 1.00 92.56 86 THR A C 1
ATOM 698 O O . THR A 1 86 ? -10.888 5.730 4.699 1.00 92.56 86 THR A O 1
ATOM 701 N N . ASN A 1 87 ? -12.863 6.255 3.822 1.00 92.88 87 ASN A N 1
ATOM 702 C CA . ASN A 1 87 ? -13.191 7.253 4.850 1.00 92.88 87 ASN A CA 1
ATOM 703 C C . ASN A 1 87 ? -13.451 6.650 6.235 1.00 92.88 87 ASN A C 1
ATOM 705 O O . ASN A 1 87 ? -13.378 7.361 7.236 1.00 92.88 87 ASN A O 1
ATOM 709 N N . THR A 1 88 ? -13.719 5.346 6.308 1.00 93.62 88 THR A N 1
ATOM 710 C CA . THR A 1 88 ? -13.986 4.636 7.569 1.00 93.62 88 THR A CA 1
ATOM 711 C C . THR A 1 88 ? -12.719 4.313 8.362 1.00 93.62 88 THR A C 1
ATOM 713 O O . THR A 1 88 ? -12.789 3.996 9.550 1.00 93.62 88 THR A O 1
ATOM 716 N N . VAL A 1 89 ? -11.547 4.438 7.732 1.00 96.19 89 VAL A N 1
ATOM 717 C CA . VAL A 1 89 ? -10.264 4.029 8.306 1.00 96.19 89 VAL A CA 1
ATOM 718 C C . VAL A 1 89 ? -9.504 5.245 8.853 1.00 96.19 89 VAL A C 1
ATOM 720 O O . VAL A 1 89 ? -9.289 6.219 8.127 1.00 96.19 89 VAL A O 1
ATOM 723 N N . PRO A 1 90 ? -9.029 5.221 10.112 1.00 96.19 90 PRO A N 1
ATOM 724 C CA . PRO A 1 90 ? -8.221 6.306 10.661 1.00 96.19 90 PRO A CA 1
ATOM 725 C C . PRO A 1 90 ? -6.918 6.526 9.881 1.00 96.19 90 PRO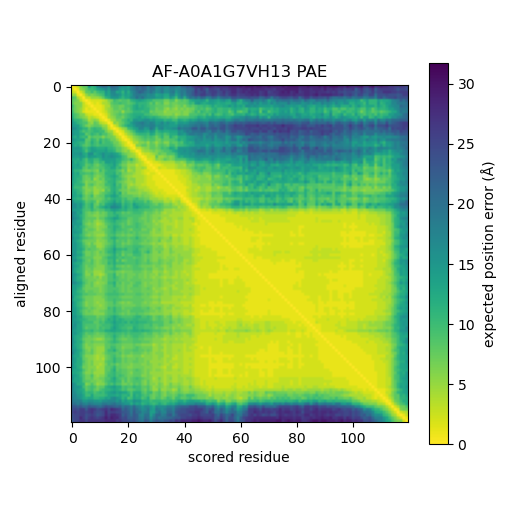 A C 1
ATOM 727 O O . PRO A 1 90 ? -6.282 5.573 9.426 1.00 96.19 90 PRO A O 1
ATOM 730 N N . ILE A 1 91 ? -6.459 7.779 9.806 1.00 95.62 91 ILE A N 1
AT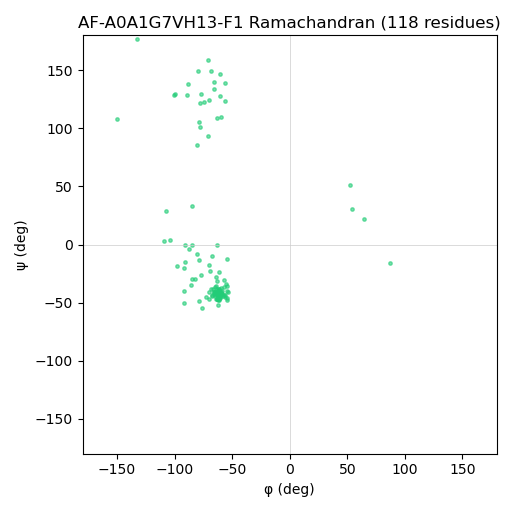OM 731 C CA . ILE A 1 91 ? -5.246 8.157 9.060 1.00 95.62 91 ILE A CA 1
ATOM 732 C C . ILE A 1 91 ? -3.993 7.378 9.493 1.00 95.62 91 ILE A C 1
ATOM 734 O O . ILE A 1 91 ? -3.162 7.042 8.654 1.00 95.62 91 ILE A O 1
ATOM 738 N N . GLU A 1 92 ? -3.870 7.026 10.778 1.00 96.75 92 GLU A N 1
ATOM 739 C CA . GLU A 1 92 ? -2.755 6.208 11.271 1.00 96.75 92 GLU A CA 1
ATOM 740 C C . GLU A 1 92 ? -2.744 4.816 10.618 1.00 96.75 92 GLU A C 1
ATOM 742 O O . GLU A 1 92 ? -1.694 4.334 10.189 1.00 96.75 92 GLU A O 1
ATOM 747 N N . MET A 1 93 ? -3.914 4.182 10.504 1.00 97.69 93 MET A N 1
ATOM 748 C CA . MET A 1 93 ? -4.043 2.861 9.888 1.00 97.69 93 MET A CA 1
ATOM 749 C C . MET A 1 93 ? -3.815 2.952 8.378 1.00 97.69 93 MET A C 1
ATOM 751 O O . MET A 1 93 ? -3.077 2.133 7.830 1.00 97.69 93 MET A O 1
ATOM 755 N N . LYS A 1 94 ? -4.340 4.002 7.723 1.00 96.75 94 LYS A N 1
ATOM 756 C CA . LYS A 1 94 ? -4.059 4.292 6.306 1.00 96.75 94 LYS A CA 1
ATOM 757 C C . LYS A 1 94 ? -2.565 4.426 6.041 1.00 96.75 94 LYS A C 1
ATOM 759 O O . LYS A 1 94 ? -2.067 3.849 5.084 1.00 96.75 94 LYS A O 1
ATOM 764 N N . TYR A 1 95 ? -1.841 5.148 6.895 1.00 97.19 95 TYR A N 1
ATOM 765 C CA . TYR A 1 95 ? -0.402 5.350 6.741 1.00 97.19 95 TYR A CA 1
ATOM 766 C C . TYR A 1 95 ? 0.383 4.032 6.838 1.00 97.19 95 TYR A C 1
ATOM 768 O O . TYR A 1 95 ? 1.215 3.739 5.976 1.00 97.19 95 TYR A O 1
ATOM 776 N N . ARG A 1 96 ? 0.086 3.205 7.851 1.00 98.06 96 ARG A N 1
ATOM 777 C CA . ARG A 1 96 ? 0.707 1.878 8.012 1.00 98.06 96 ARG A CA 1
ATOM 778 C C . ARG A 1 96 ? 0.408 0.970 6.820 1.00 98.06 96 ARG A C 1
ATOM 780 O O . ARG A 1 96 ? 1.314 0.338 6.279 1.00 98.06 96 ARG A O 1
ATOM 787 N N . LEU A 1 97 ? -0.850 0.952 6.383 1.00 98.00 97 LEU A N 1
ATOM 788 C CA . LEU A 1 97 ? -1.298 0.171 5.238 1.00 98.00 97 LEU A CA 1
ATOM 789 C C . LEU A 1 97 ? -0.624 0.639 3.937 1.00 98.00 97 LEU A C 1
ATOM 791 O O . LEU A 1 97 ? -0.078 -0.183 3.205 1.00 98.00 97 LEU A O 1
ATOM 795 N N . ALA A 1 98 ? -0.572 1.948 3.683 1.00 96.75 98 ALA A N 1
ATOM 796 C CA . ALA A 1 98 ? 0.067 2.538 2.509 1.00 96.75 98 ALA A CA 1
ATOM 797 C C . ALA A 1 98 ? 1.565 2.207 2.423 1.00 96.75 98 ALA A C 1
ATOM 799 O O . ALA A 1 98 ? 2.058 1.870 1.346 1.00 96.75 98 ALA A O 1
ATOM 800 N N . SER A 1 99 ? 2.288 2.240 3.549 1.00 97.31 99 SER A N 1
ATOM 801 C CA . SER A 1 99 ? 3.707 1.861 3.604 1.00 97.31 99 SER A CA 1
ATOM 802 C C . SER A 1 99 ? 3.936 0.420 3.125 1.00 97.31 99 SER A C 1
ATOM 804 O O . SER A 1 99 ? 4.825 0.153 2.306 1.00 97.31 99 SER A O 1
ATOM 806 N N . VAL A 1 100 ? 3.083 -0.505 3.570 1.00 98.06 100 VAL A N 1
ATOM 807 C CA . VAL A 1 100 ? 3.131 -1.911 3.159 1.00 98.06 100 VAL A CA 1
ATOM 808 C C . VAL A 1 100 ? 2.709 -2.085 1.707 1.00 98.06 100 VAL A C 1
ATOM 810 O O . VAL A 1 100 ? 3.427 -2.743 0.956 1.00 98.06 100 VAL A O 1
ATOM 813 N N . ILE A 1 101 ? 1.603 -1.467 1.279 1.00 96.81 101 ILE A N 1
ATOM 814 C CA . ILE A 1 101 ? 1.123 -1.526 -0.110 1.00 96.81 101 ILE A CA 1
ATOM 815 C C . ILE A 1 101 ? 2.220 -1.075 -1.073 1.00 96.81 101 ILE A C 1
ATOM 817 O O . ILE A 1 101 ? 2.495 -1.764 -2.051 1.00 96.81 101 ILE A O 1
ATOM 821 N N . MET A 1 102 ? 2.878 0.051 -0.790 1.00 94.38 102 MET A N 1
ATOM 822 C CA . MET A 1 102 ? 3.938 0.591 -1.644 1.00 94.38 102 MET A CA 1
ATOM 823 C C . MET A 1 102 ? 5.139 -0.354 -1.734 1.00 94.38 102 MET A C 1
ATOM 825 O O . MET A 1 102 ? 5.651 -0.603 -2.827 1.00 94.38 102 MET A O 1
ATOM 829 N N . THR A 1 103 ? 5.552 -0.927 -0.602 1.00 95.75 103 THR A N 1
ATOM 830 C CA . THR A 1 103 ? 6.662 -1.888 -0.549 1.00 95.75 103 THR A CA 1
ATOM 831 C C . THR A 1 103 ? 6.330 -3.158 -1.332 1.00 95.75 103 THR A C 1
ATOM 833 O O . THR A 1 103 ? 7.117 -3.603 -2.166 1.00 95.75 103 THR A O 1
ATOM 836 N N . LEU A 1 104 ? 5.137 -3.719 -1.123 1.00 95.06 104 LEU A N 1
ATOM 837 C CA . LEU A 1 104 ? 4.682 -4.909 -1.837 1.00 95.06 104 LEU A CA 1
ATOM 838 C C . LEU A 1 104 ? 4.514 -4.629 -3.334 1.00 95.06 104 LEU A C 1
ATOM 840 O O . LEU A 1 104 ? 4.988 -5.416 -4.147 1.00 95.06 104 LEU A O 1
ATOM 844 N N . ARG A 1 105 ? 3.916 -3.497 -3.726 1.00 89.94 105 ARG A N 1
ATOM 845 C CA . ARG A 1 105 ? 3.778 -3.107 -5.138 1.00 89.94 105 ARG A CA 1
ATOM 846 C C . ARG A 1 105 ? 5.140 -3.056 -5.822 1.00 89.94 105 ARG A C 1
ATOM 848 O O . ARG A 1 105 ? 5.262 -3.550 -6.938 1.00 89.94 105 ARG A O 1
ATOM 855 N N . PHE A 1 106 ? 6.153 -2.495 -5.160 1.00 88.94 106 PHE A N 1
ATOM 856 C CA . PHE A 1 106 ? 7.517 -2.452 -5.682 1.00 88.94 106 PHE A CA 1
ATOM 857 C C . PHE A 1 106 ? 8.108 -3.855 -5.883 1.00 88.94 106 PHE A C 1
ATOM 859 O O . PHE A 1 106 ? 8.621 -4.146 -6.962 1.00 88.94 106 PHE A O 1
ATOM 866 N N . ILE A 1 107 ? 7.985 -4.735 -4.883 1.00 90.69 107 ILE A N 1
ATOM 867 C CA . ILE A 1 107 ? 8.489 -6.117 -4.947 1.00 90.69 107 ILE A CA 1
ATOM 868 C C . ILE A 1 107 ? 7.789 -6.902 -6.062 1.00 90.69 107 ILE A C 1
ATOM 870 O O . ILE A 1 107 ? 8.441 -7.497 -6.918 1.00 90.69 107 ILE A O 1
ATOM 874 N N . PHE A 1 108 ? 6.458 -6.893 -6.072 1.00 88.19 108 PHE A N 1
ATOM 875 C CA . PHE A 1 108 ? 5.675 -7.748 -6.957 1.00 88.19 108 PHE A CA 1
ATOM 876 C C . PHE A 1 108 ? 5.633 -7.243 -8.399 1.00 88.19 108 PHE A C 1
ATOM 878 O O . PHE A 1 108 ? 5.568 -8.054 -9.318 1.00 88.19 108 PHE A O 1
ATOM 885 N N . LYS A 1 109 ? 5.795 -5.934 -8.634 1.00 83.75 109 LYS A N 1
ATOM 886 C CA . LYS A 1 109 ? 5.958 -5.386 -9.989 1.00 83.75 109 LYS A CA 1
ATOM 887 C C . LYS A 1 109 ? 7.147 -6.008 -10.734 1.00 83.75 109 LYS A C 1
ATOM 889 O O . LYS A 1 109 ? 7.097 -6.126 -11.953 1.00 83.75 109 LYS A O 1
ATOM 894 N N . ALA A 1 110 ? 8.201 -6.428 -10.029 1.00 80.44 110 ALA A N 1
ATOM 895 C CA . ALA A 1 110 ? 9.367 -7.060 -10.649 1.00 80.44 110 ALA A CA 1
ATOM 896 C C . ALA A 1 110 ? 9.080 -8.461 -11.222 1.00 80.44 110 ALA A C 1
ATOM 898 O O . ALA A 1 110 ? 9.804 -8.911 -12.108 1.00 80.44 110 ALA A O 1
ATOM 899 N N . VAL A 1 111 ? 8.038 -9.137 -10.728 1.00 81.12 111 VAL A N 1
ATOM 900 C CA . VAL A 1 111 ? 7.657 -10.500 -11.137 1.00 81.12 111 VAL A CA 1
ATOM 901 C C . VAL A 1 111 ? 6.367 -10.540 -11.961 1.00 81.12 111 VAL A C 1
ATOM 903 O O . VAL A 1 111 ? 5.907 -11.619 -12.327 1.00 81.12 111 VAL A O 1
ATOM 906 N N . GLU A 1 112 ? 5.776 -9.381 -12.270 1.00 78.88 112 GLU A N 1
ATOM 907 C CA . GLU A 1 112 ? 4.592 -9.307 -13.127 1.00 78.88 112 GLU A CA 1
ATOM 908 C C . GLU A 1 112 ? 4.921 -9.753 -14.559 1.00 78.88 112 GLU A C 1
ATOM 910 O O . GLU A 1 112 ? 5.975 -9.385 -15.093 1.00 78.88 112 GLU A O 1
ATOM 915 N N . PRO A 1 113 ? 4.025 -10.517 -15.218 1.00 69.88 113 PRO A N 1
ATOM 916 C CA . PRO A 1 113 ? 4.205 -10.877 -16.614 1.00 69.88 113 PRO A CA 1
ATOM 917 C C . PRO A 1 113 ? 4.357 -9.613 -17.458 1.00 69.88 113 PRO A C 1
ATOM 919 O O . PRO A 1 113 ? 3.478 -8.746 -17.473 1.00 69.88 113 PRO A O 1
ATOM 922 N N . LYS A 1 114 ? 5.461 -9.517 -18.199 1.00 68.06 114 LYS A N 1
ATOM 923 C CA . LYS A 1 114 ? 5.594 -8.521 -19.259 1.00 68.06 114 LYS A CA 1
ATOM 924 C C . LYS A 1 114 ? 4.658 -8.957 -20.380 1.00 68.06 114 LYS A C 1
ATOM 926 O O . LYS A 1 114 ? 5.009 -9.824 -21.172 1.00 68.06 114 LYS A O 1
ATOM 931 N N . TYR A 1 115 ? 3.431 -8.443 -20.386 1.00 55.94 115 TYR A N 1
ATOM 932 C CA . TYR A 1 115 ? 2.480 -8.739 -21.452 1.00 55.94 115 TYR A CA 1
ATOM 933 C C . TYR A 1 115 ? 3.061 -8.278 -22.794 1.00 55.94 115 TYR A C 1
ATOM 935 O O . TYR A 1 115 ? 3.136 -7.080 -23.064 1.00 55.94 115 TYR A O 1
ATOM 943 N N . ASN A 1 116 ? 3.421 -9.235 -23.650 1.00 43.75 116 ASN A N 1
ATOM 944 C CA . ASN A 1 116 ? 3.580 -8.999 -25.077 1.00 43.75 116 ASN A CA 1
ATOM 945 C C . ASN A 1 116 ? 2.173 -8.979 -25.675 1.00 43.75 116 ASN A C 1
ATOM 947 O O . ASN A 1 116 ? 1.516 -10.009 -25.795 1.00 43.75 116 ASN A O 1
ATOM 951 N N . PHE A 1 117 ? 1.684 -7.790 -26.018 1.00 43.97 117 PHE A N 1
ATOM 952 C CA . PHE A 1 117 ? 0.331 -7.567 -26.545 1.00 43.97 117 PHE A CA 1
ATOM 953 C C . PHE A 1 117 ? 0.051 -8.259 -27.903 1.00 43.97 117 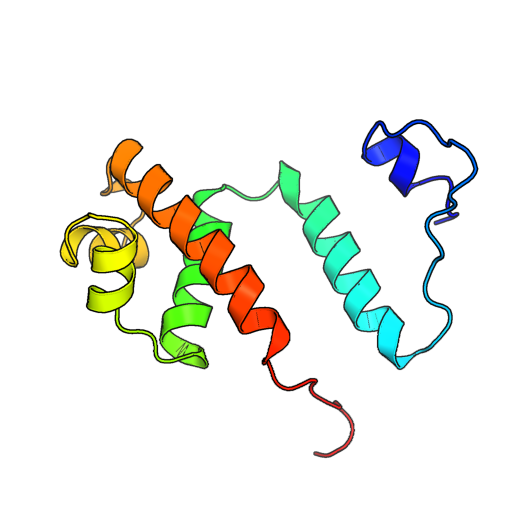PHE A C 1
ATOM 955 O O . PHE A 1 117 ? -1.060 -8.148 -28.409 1.00 43.97 117 PHE A O 1
ATOM 962 N N . TRP A 1 118 ? 1.027 -8.973 -28.481 1.00 40.84 118 TRP A N 1
ATOM 963 C CA . TRP A 1 118 ? 0.999 -9.527 -29.843 1.00 40.84 118 TRP A CA 1
ATOM 964 C C . TRP A 1 118 ? 0.747 -11.045 -29.938 1.00 40.84 118 TRP A C 1
ATOM 966 O O . TRP A 1 118 ? 0.788 -11.582 -31.039 1.00 40.84 118 TRP A O 1
ATOM 976 N N . GLU A 1 119 ? 0.486 -11.750 -28.832 1.00 37.91 119 GLU A N 1
ATOM 977 C CA . GLU A 1 119 ? 0.233 -13.210 -28.838 1.00 37.91 119 GLU A CA 1
ATOM 978 C C . GLU A 1 119 ? -1.241 -13.595 -28.580 1.00 37.91 119 GLU A C 1
ATOM 980 O O . GLU A 1 119 ? -1.527 -14.667 -28.047 1.00 37.91 119 GLU A O 1
ATOM 985 N N . ARG A 1 120 ? -2.200 -12.737 -28.951 1.00 37.34 120 ARG A N 1
ATOM 986 C CA . ARG A 1 120 ? -3.633 -13.081 -28.961 1.00 37.34 120 ARG A CA 1
ATOM 987 C C . ARG A 1 120 ? -4.267 -12.865 -30.324 1.00 37.34 120 ARG A C 1
ATOM 989 O O . ARG A 1 120 ? -3.994 -11.805 -30.924 1.00 37.34 120 ARG A O 1
#

Organism: N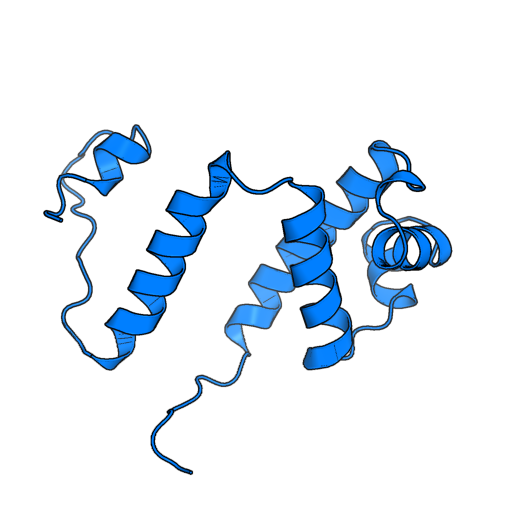CBI:txid1121419

Sequence (120 aa):
MSTECLSHLLGVKIDGHKFEIPTGHEWWHSFLSLLLMLDNIVNEEPDFKFKAFLEVLIEVHKISANTIAKFANIKEQDVLDFINDTNTVPIEMKYRLASVIMTLRFIFKAVEPKYNFWER

InterPro domains:
  IPR046930 Bacterial helix-turn-helix [PF20317] (26-112)

Secondary structure (DSSP, 8-state):
--THHHHHHTT---SS---PPP-SHHHHHHHHHHHHHHHTTTTS-HHHHHHHHHHHHHHTS---HHHHHHHHTS-HHHHHHHHH-GGGS-HHHHHHHHHHHHHHHHHHHTTS----TT--

Mean predicted aligned error: 8.82 Å

pLDDT: mean 80.74, std 17.38, range [37.34, 98.56]

Radius of gyration: 17.55 Å; Cα contacts (8 Å, |Δi|>4): 78; chains: 1; bounding box: 40×34×42 Å

Nearest PDB structures (foldseek):
  8ezt-assembly1_D-2  TM=7.555E-01  e=1.776E-01  Legionella pneumophila
  5k98-assembly1_P  TM=7.698E-01  e=2.312E-01  Escherichia coli MP020980.2
  3dnv-assembly1_B  TM=7.673E-01  e=2.708E-01  Escherichia coli K-12
  2wiu-assembly1_B  TM=7.615E-01  e=2.569E-01  Escherichia coli
  4fn3-assembly1_A  TM=6.434E-01  e=5.100E-01  Enterobacter sp. RFL1396

Solvent-accessible surface area (backbone atoms only — not comparable to full-atom values): 7294 Å² total; per-residue (Å²): 133,64,74,75,56,57,41,64,73,68,71,48,81,80,81,77,72,72,76,76,76,68,86,49,79,86,44,41,62,59,50,50,52,51,52,52,51,60,67,42,58,83,77,50,59,68,66,60,57,47,44,56,50,44,50,44,41,37,74,73,68,62,46,51,56,59,58,54,14,60,74,32,72,53,54,42,63,56,46,54,40,37,70,75,42,57,86,78,44,56,69,70,58,50,51,36,43,45,57,44,44,53,53,48,51,59,59,50,60,76,73,52,82,81,78,67,88,80,83,120

Foldseek 3Di:
DDQVPVCVLVVHDPPVDGPDDDPDPLCNVVVVVVVVCSVCPVVDDPLVVLLVLLCCCCPVVVDQLCNLCVQLVHDSVLSVCSNVPVVVHDPSSVVSSSVSSVVVSVVVVVVDDSDPVPPD